Protein AF-A0A0Q8ZT86-F1 (afdb_monomer_lite)

Sequence (77 aa):
MAAVMAVWSFGATMALGELYVATAEARSQVVTVDGVDYPVCSEEDCSDQVGQVGVWISPRTGEHWLSLGEHSIHIER

Radius of gyration: 21.19 Å; chains: 1; bounding box: 78×19×24 Å

pLDDT: mean 74.53, std 19.6, range [35.09, 93.81]

Secondary structure (DSSP, 8-state):
-PPP-----SSHHHHHHHHHHHHT-----EEEETTEEEEBPSSTT-TTSGGGEEEEE-TTT--EEEEESS-EEEE--

Structure (mmCIF, N/CA/C/O backbone):
data_AF-A0A0Q8ZT86-F1
#
_entry.id   AF-A0A0Q8ZT86-F1
#
loop_
_atom_site.group_PDB
_atom_site.id
_atom_site.type_symbol
_atom_site.label_atom_id
_atom_site.label_alt_id
_atom_site.label_comp_id
_atom_site.label_asym_id
_atom_site.label_entity_id
_atom_site.label_seq_id
_atom_site.pdbx_PDB_ins_code
_atom_site.Cartn_x
_atom_site.Cartn_y
_atom_site.Cartn_z
_atom_site.occupancy
_atom_site.B_iso_or_equiv
_atom_site.auth_seq_id
_atom_site.auth_comp_id
_atom_site.auth_asym_id
_atom_site.auth_atom_id
_atom_site.pdbx_PDB_model_num
ATOM 1 N N . MET A 1 1 ? 66.180 5.314 -0.625 1.00 35.25 1 MET A N 1
ATOM 2 C CA . MET A 1 1 ? 64.763 5.734 -0.626 1.00 35.25 1 MET A CA 1
ATOM 3 C C . MET A 1 1 ? 63.951 4.553 -1.129 1.00 35.25 1 MET A C 1
ATOM 5 O O . MET A 1 1 ? 64.032 4.245 -2.308 1.00 35.25 1 MET A O 1
ATOM 9 N N . ALA A 1 2 ? 63.321 3.806 -0.220 1.00 35.09 2 ALA A N 1
ATOM 10 C CA . ALA A 1 2 ? 62.534 2.623 -0.563 1.00 35.09 2 ALA A CA 1
ATOM 11 C C . ALA A 1 2 ? 61.084 3.037 -0.834 1.00 35.09 2 ALA A C 1
ATOM 13 O O . ALA A 1 2 ? 60.529 3.865 -0.114 1.00 35.09 2 ALA A O 1
ATOM 14 N N . ALA A 1 3 ? 60.543 2.502 -1.924 1.00 40.94 3 ALA A N 1
ATOM 15 C CA . ALA A 1 3 ? 59.273 2.875 -2.518 1.00 40.94 3 ALA A CA 1
ATOM 16 C C . ALA A 1 3 ? 58.081 2.639 -1.577 1.00 40.94 3 ALA A C 1
ATOM 18 O O . ALA A 1 3 ? 58.013 1.650 -0.850 1.00 40.94 3 ALA A O 1
ATOM 19 N N . VAL A 1 4 ? 57.144 3.583 -1.633 1.00 48.41 4 VAL A N 1
ATOM 20 C CA . VAL A 1 4 ? 55.874 3.608 -0.908 1.00 48.41 4 VAL A CA 1
ATOM 21 C C . VAL A 1 4 ? 55.011 2.415 -1.331 1.00 48.41 4 VAL A C 1
ATOM 23 O O . VAL A 1 4 ? 54.685 2.260 -2.505 1.00 48.41 4 VAL A O 1
ATOM 26 N N . MET A 1 5 ? 54.626 1.582 -0.361 1.00 51.44 5 MET A N 1
ATOM 27 C CA . MET A 1 5 ? 53.574 0.578 -0.516 1.00 51.44 5 MET A CA 1
ATOM 28 C C . MET A 1 5 ? 52.214 1.275 -0.530 1.00 51.44 5 MET A C 1
ATOM 30 O O . MET A 1 5 ? 51.796 1.817 0.489 1.00 51.44 5 MET A O 1
ATOM 34 N N . ALA A 1 6 ? 51.512 1.250 -1.661 1.00 55.31 6 ALA A N 1
ATOM 35 C CA . ALA A 1 6 ? 50.132 1.717 -1.729 1.00 55.31 6 ALA A CA 1
ATOM 36 C C . ALA A 1 6 ? 49.349 0.982 -2.822 1.00 55.31 6 ALA A C 1
ATOM 38 O O . ALA A 1 6 ? 49.124 1.530 -3.891 1.00 55.31 6 ALA A O 1
ATOM 39 N N . VAL A 1 7 ? 48.906 -0.248 -2.547 1.00 59.28 7 VAL A N 1
ATOM 40 C CA . VAL A 1 7 ? 47.707 -0.808 -3.197 1.00 59.28 7 VAL A CA 1
ATOM 41 C C . VAL A 1 7 ? 46.962 -1.659 -2.176 1.00 59.28 7 VAL A C 1
ATOM 43 O O . VAL A 1 7 ? 47.093 -2.875 -2.131 1.00 59.28 7 VAL A O 1
ATOM 46 N N . TRP A 1 8 ? 46.183 -1.001 -1.326 1.00 54.81 8 TRP A N 1
ATOM 47 C CA . TRP A 1 8 ? 45.103 -1.637 -0.582 1.00 54.81 8 TRP A CA 1
ATOM 48 C C . TRP A 1 8 ? 43.925 -0.676 -0.645 1.00 54.81 8 TRP A C 1
ATOM 50 O O . TRP A 1 8 ? 44.065 0.443 -0.158 1.00 54.81 8 TRP A O 1
ATOM 60 N N . SER A 1 9 ? 42.827 -1.104 -1.286 1.00 55.88 9 SER A N 1
ATOM 61 C CA . SER A 1 9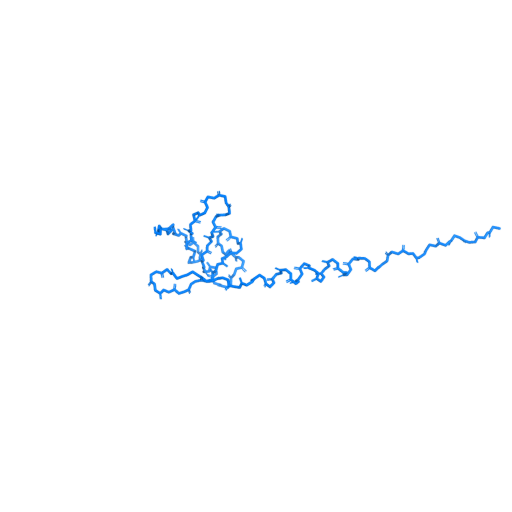 ? 41.418 -0.679 -1.083 1.00 55.88 9 SER A CA 1
ATOM 62 C C . SER A 1 9 ? 40.610 -0.624 -2.391 1.00 55.88 9 SER A C 1
ATOM 64 O O . SER A 1 9 ? 40.170 0.441 -2.803 1.00 55.88 9 SER A O 1
ATOM 66 N N . PHE A 1 10 ? 40.363 -1.769 -3.038 1.00 51.59 10 PHE A N 1
ATOM 67 C CA . PHE A 1 10 ? 39.351 -1.862 -4.114 1.00 51.59 10 PHE A CA 1
ATOM 68 C C . PHE A 1 10 ? 38.344 -3.014 -3.920 1.00 51.59 10 PHE A C 1
ATOM 70 O O . PHE A 1 10 ? 37.574 -3.311 -4.824 1.00 51.59 10 PHE A O 1
ATOM 77 N N . GLY A 1 11 ? 38.337 -3.680 -2.758 1.00 51.41 11 GLY A N 1
ATOM 78 C CA . GLY A 1 11 ? 37.483 -4.855 -2.515 1.00 51.41 11 GLY A CA 1
ATOM 79 C C . GLY A 1 11 ? 36.253 -4.621 -1.629 1.00 51.41 11 GLY A C 1
ATOM 80 O O . GLY A 1 11 ? 35.348 -5.445 -1.627 1.00 51.41 11 GLY A O 1
ATOM 81 N N . ALA A 1 12 ? 36.196 -3.522 -0.870 1.00 52.31 12 ALA A N 1
ATOM 82 C CA . ALA A 1 12 ? 35.152 -3.326 0.145 1.00 52.31 12 ALA A CA 1
ATOM 83 C C . ALA A 1 12 ? 33.809 -2.819 -0.417 1.00 52.31 12 ALA A C 1
ATOM 85 O O . ALA A 1 12 ? 32.782 -2.938 0.243 1.00 52.31 12 ALA A O 1
ATOM 86 N N . THR A 1 13 ? 33.791 -2.266 -1.631 1.00 54.31 13 THR A N 1
ATOM 87 C CA . THR A 1 13 ? 32.588 -1.666 -2.229 1.00 54.31 13 THR A CA 1
ATOM 88 C C . THR A 1 13 ? 31.617 -2.692 -2.813 1.00 54.31 13 THR A C 1
ATOM 90 O O . THR A 1 13 ? 30.415 -2.456 -2.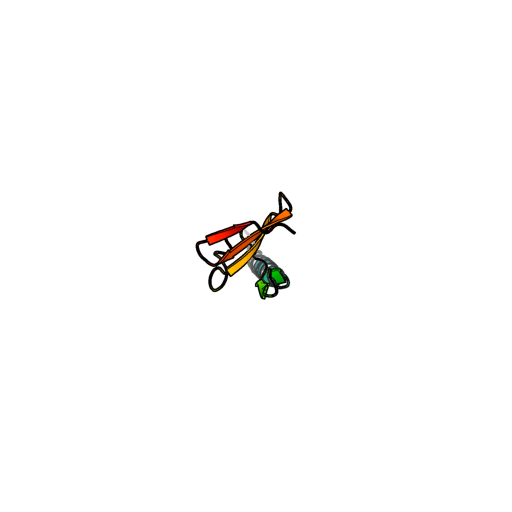787 1.00 54.31 13 THR A O 1
ATOM 93 N N . MET A 1 14 ? 32.099 -3.844 -3.293 1.00 53.31 14 MET A N 1
ATOM 94 C CA . MET A 1 14 ? 31.230 -4.859 -3.913 1.00 53.31 14 MET A CA 1
ATOM 95 C C . MET A 1 14 ? 30.404 -5.644 -2.881 1.00 53.31 14 MET A C 1
ATOM 97 O O . MET A 1 14 ? 29.263 -5.997 -3.150 1.00 53.31 14 MET A O 1
ATOM 101 N N . ALA A 1 15 ? 30.938 -5.854 -1.673 1.00 50.72 15 ALA A N 1
ATOM 102 C CA . ALA A 1 15 ? 30.248 -6.609 -0.622 1.00 50.72 15 ALA A CA 1
ATOM 103 C C . ALA A 1 15 ? 29.043 -5.859 -0.019 1.00 50.72 15 ALA A C 1
ATOM 105 O O . ALA A 1 15 ? 28.085 -6.481 0.432 1.00 50.72 15 ALA A O 1
ATOM 106 N N . LEU A 1 16 ? 29.064 -4.520 -0.028 1.00 52.22 16 LEU A N 1
ATOM 107 C CA . LEU A 1 16 ? 27.917 -3.710 0.403 1.00 52.22 16 LEU A CA 1
ATOM 108 C C . LEU A 1 16 ? 26.800 -3.685 -0.650 1.00 52.22 16 LEU A C 1
ATOM 110 O O . LEU A 1 16 ? 25.628 -3.596 -0.289 1.00 52.22 16 LEU A O 1
ATOM 114 N N . GLY A 1 17 ? 27.153 -3.794 -1.935 1.00 48.88 17 GLY A N 1
ATOM 115 C CA . GLY A 1 17 ? 26.180 -3.857 -3.027 1.00 48.88 17 GLY A CA 1
ATOM 116 C C . GLY A 1 17 ? 25.332 -5.129 -2.985 1.00 48.88 17 GLY A C 1
ATOM 117 O O . GLY A 1 17 ? 24.118 -5.057 -3.146 1.00 48.88 17 GLY A O 1
ATOM 118 N N . GLU A 1 18 ? 25.941 -6.283 -2.696 1.00 46.78 18 GLU A N 1
ATOM 119 C CA . GLU A 1 18 ? 25.212 -7.559 -2.623 1.00 46.78 18 GLU A CA 1
ATOM 120 C C . GLU A 1 18 ? 24.282 -7.648 -1.405 1.00 46.78 18 GLU A C 1
ATOM 122 O O . GLU A 1 18 ? 23.186 -8.197 -1.513 1.00 46.78 18 GLU A O 1
ATOM 127 N N . LEU A 1 19 ? 24.659 -7.052 -0.264 1.00 45.09 19 LEU A N 1
ATOM 128 C CA . LEU A 1 19 ? 23.775 -7.002 0.906 1.00 45.09 19 LEU A CA 1
ATOM 129 C C . LEU A 1 19 ? 22.521 -6.151 0.651 1.00 45.09 19 LEU A C 1
ATOM 131 O O . LEU A 1 19 ? 21.435 -6.531 1.081 1.00 45.09 19 LEU A O 1
ATOM 135 N N . TYR A 1 20 ? 22.661 -5.027 -0.060 1.00 48.47 20 TYR A N 1
ATOM 136 C CA . TYR A 1 20 ? 21.534 -4.161 -0.421 1.00 48.47 20 TYR A CA 1
ATOM 137 C C . TYR A 1 20 ? 20.535 -4.889 -1.333 1.00 48.47 20 TYR A C 1
ATOM 139 O O . TYR A 1 20 ? 19.327 -4.848 -1.095 1.00 48.47 20 TYR A O 1
ATOM 147 N N . VAL A 1 21 ? 21.042 -5.631 -2.322 1.00 47.56 21 VAL A N 1
ATOM 148 C CA . VAL A 1 21 ? 20.207 -6.412 -3.248 1.00 47.56 21 VAL A CA 1
ATOM 149 C C . VAL A 1 21 ? 19.524 -7.587 -2.538 1.00 47.56 21 VAL A C 1
ATOM 151 O O . VAL A 1 21 ? 18.345 -7.827 -2.774 1.00 47.56 21 VAL A O 1
ATOM 154 N N . ALA A 1 22 ? 20.197 -8.268 -1.604 1.00 42.38 22 ALA A N 1
ATOM 155 C CA . ALA A 1 22 ? 19.599 -9.370 -0.843 1.00 42.38 22 ALA A CA 1
ATOM 156 C C . ALA A 1 22 ? 18.475 -8.920 0.114 1.00 42.38 22 ALA A C 1
ATOM 158 O O . ALA A 1 22 ? 17.554 -9.685 0.388 1.00 42.38 22 ALA A O 1
ATOM 159 N N . THR A 1 23 ? 18.502 -7.676 0.608 1.00 48.72 23 THR A N 1
ATOM 160 C CA . THR A 1 23 ? 17.389 -7.123 1.406 1.00 48.72 23 THR A CA 1
ATOM 161 C C . THR A 1 23 ? 16.196 -6.654 0.573 1.00 48.72 23 THR A C 1
ATOM 163 O O . THR A 1 23 ? 15.114 -6.477 1.130 1.00 48.72 23 THR A O 1
ATOM 166 N N . ALA A 1 24 ? 16.360 -6.484 -0.743 1.00 47.59 24 ALA A N 1
ATOM 167 C CA . ALA A 1 24 ? 15.261 -6.132 -1.642 1.00 47.59 24 ALA A CA 1
ATOM 168 C C . ALA A 1 24 ? 14.301 -7.312 -1.891 1.00 47.59 24 ALA A C 1
ATOM 170 O O . ALA A 1 24 ? 13.167 -7.100 -2.309 1.00 47.59 24 ALA A O 1
ATOM 171 N N . GLU A 1 25 ? 14.695 -8.545 -1.546 1.00 45.84 25 GLU A N 1
ATOM 172 C CA . GLU A 1 25 ? 13.812 -9.721 -1.501 1.00 45.84 25 GLU A CA 1
ATOM 173 C C . GLU A 1 25 ? 12.949 -9.760 -0.224 1.00 45.84 25 GLU A C 1
ATOM 175 O O . GLU A 1 25 ? 12.633 -10.824 0.321 1.00 45.84 25 GLU A O 1
ATOM 180 N N . ALA A 1 26 ? 12.568 -8.590 0.295 1.00 49.94 26 ALA A N 1
ATOM 181 C CA . ALA A 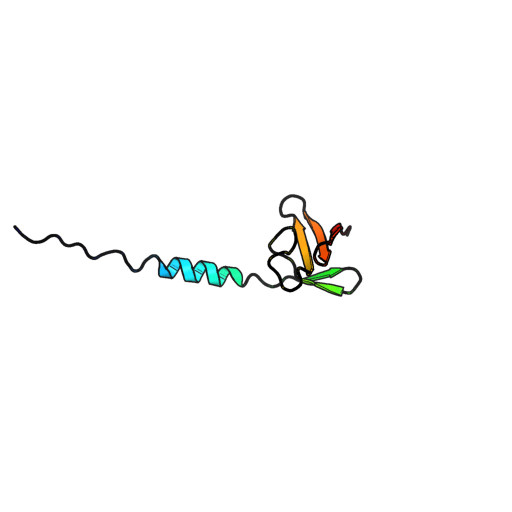1 26 ? 11.559 -8.487 1.332 1.00 49.94 26 ALA A CA 1
ATOM 182 C C . ALA A 1 26 ? 10.283 -9.149 0.800 1.00 49.94 26 ALA A C 1
ATOM 184 O O . ALA A 1 26 ? 9.677 -8.667 -0.152 1.00 49.94 26 ALA A O 1
ATOM 185 N N . ARG A 1 27 ? 9.943 -10.307 1.386 1.00 51.22 27 ARG A N 1
ATOM 186 C CA . ARG A 1 27 ? 8.705 -11.072 1.173 1.00 51.22 27 ARG A CA 1
ATOM 187 C C . ARG A 1 27 ? 7.591 -10.168 0.654 1.00 51.22 27 ARG A C 1
ATOM 189 O O . ARG A 1 27 ? 7.188 -9.253 1.369 1.00 51.22 27 ARG A O 1
ATOM 196 N N . SER A 1 28 ? 7.073 -10.468 -0.534 1.00 65.81 28 SER A N 1
ATOM 197 C CA . SER A 1 28 ? 5.866 -9.846 -1.070 1.00 65.81 28 SER A CA 1
ATOM 198 C C . SER A 1 28 ? 4.685 -10.174 -0.154 1.00 65.81 28 SER A C 1
ATOM 200 O O . SER A 1 28 ? 3.979 -11.169 -0.315 1.00 65.81 28 SER A O 1
ATOM 202 N N . GLN A 1 29 ? 4.521 -9.367 0.890 1.00 85.44 29 GLN A N 1
ATOM 203 C CA . GLN A 1 29 ? 3.365 -9.414 1.762 1.00 85.44 29 GLN A CA 1
ATOM 204 C C . GLN A 1 29 ? 2.149 -9.030 0.920 1.00 85.44 29 GLN A C 1
ATOM 206 O O . GLN A 1 29 ? 2.216 -8.100 0.122 1.00 85.44 29 GLN A O 1
ATOM 211 N N . VAL A 1 30 ? 1.048 -9.757 1.086 1.00 90.12 30 VAL A N 1
ATOM 212 C CA . VAL A 1 30 ? -0.228 -9.446 0.436 1.00 90.12 30 VAL A CA 1
ATOM 213 C C . VAL A 1 30 ? -1.272 -9.105 1.488 1.00 90.12 30 VAL A C 1
ATOM 215 O O . VAL A 1 30 ? -1.246 -9.632 2.604 1.00 90.12 30 VAL A O 1
ATOM 218 N N . VAL A 1 31 ? -2.181 -8.203 1.137 1.00 90.44 31 VAL A N 1
ATOM 219 C CA . VAL A 1 31 ? -3.335 -7.809 1.944 1.00 90.44 31 VAL A CA 1
ATOM 220 C C . VAL A 1 31 ? -4.589 -8.030 1.113 1.00 90.44 31 VAL A C 1
ATOM 222 O O . VAL A 1 31 ? -4.707 -7.504 0.010 1.00 90.44 31 VAL A O 1
ATOM 225 N N . THR A 1 32 ? -5.532 -8.794 1.657 1.00 93.50 32 THR A N 1
ATOM 226 C CA . THR A 1 32 ? -6.853 -8.968 1.052 1.00 93.50 32 THR A CA 1
ATOM 227 C C . THR A 1 32 ? -7.740 -7.772 1.393 1.00 93.50 32 THR A C 1
ATOM 229 O O . THR A 1 32 ? -7.957 -7.479 2.572 1.00 93.50 32 THR A O 1
ATOM 232 N N . VAL A 1 33 ? -8.273 -7.107 0.371 1.00 90.44 33 VAL A N 1
ATOM 233 C CA . VAL A 1 33 ? -9.233 -5.998 0.468 1.00 90.44 33 VAL A CA 1
ATOM 234 C C . VAL A 1 33 ? -10.453 -6.392 -0.353 1.00 90.44 33 VAL A C 1
ATOM 236 O O . VAL A 1 33 ? -10.321 -6.713 -1.531 1.00 90.44 33 VAL A O 1
ATOM 239 N N . ASP A 1 34 ? -11.626 -6.453 0.277 1.00 90.88 34 ASP A N 1
ATOM 240 C CA . ASP A 1 34 ? -12.887 -6.861 -0.366 1.00 90.88 34 ASP A CA 1
ATOM 241 C C . ASP A 1 34 ? -12.812 -8.189 -1.152 1.00 90.88 34 ASP A C 1
ATOM 243 O O . ASP A 1 34 ? -13.470 -8.382 -2.173 1.00 90.88 34 ASP A O 1
ATOM 247 N N . GLY A 1 35 ? -11.999 -9.135 -0.670 1.00 91.88 35 GLY A N 1
ATOM 248 C CA . GLY A 1 35 ? -11.811 -10.447 -1.302 1.00 91.88 35 GLY A CA 1
ATOM 249 C C . GLY A 1 35 ? -10.806 -10.475 -2.458 1.00 91.88 35 GLY A C 1
ATOM 250 O O . GLY A 1 35 ? -10.665 -11.517 -3.097 1.00 91.88 35 GLY A O 1
ATOM 251 N N . VAL A 1 36 ? -10.099 -9.373 -2.719 1.00 91.25 36 VAL A N 1
ATOM 252 C CA . VAL A 1 36 ? -9.020 -9.285 -3.711 1.00 91.25 36 VAL A CA 1
ATOM 253 C C . VAL A 1 36 ? -7.684 -9.104 -2.999 1.00 91.25 36 VAL A C 1
ATOM 255 O O . VAL A 1 36 ? -7.555 -8.255 -2.120 1.00 91.25 36 VAL A O 1
ATOM 258 N N . ASP A 1 37 ? -6.688 -9.897 -3.382 1.00 92.75 37 ASP A N 1
ATOM 259 C CA . ASP A 1 37 ? -5.341 -9.806 -2.821 1.00 92.75 37 ASP A CA 1
ATOM 260 C C . ASP A 1 37 ? -4.517 -8.737 -3.540 1.00 92.75 37 ASP A C 1
ATOM 262 O O . ASP A 1 37 ? -4.340 -8.780 -4.759 1.00 92.75 37 ASP A O 1
ATOM 266 N N . TYR A 1 38 ? -3.970 -7.807 -2.760 1.00 91.06 38 TYR A N 1
ATOM 267 C CA . TYR A 1 38 ? -3.108 -6.729 -3.230 1.00 91.06 38 TYR A CA 1
ATOM 268 C C . TYR A 1 38 ? -1.708 -6.850 -2.617 1.00 91.06 38 TYR A C 1
ATOM 270 O O . TYR A 1 38 ? -1.592 -7.158 -1.427 1.00 91.06 38 TYR A O 1
ATOM 278 N N . PRO A 1 39 ? -0.632 -6.599 -3.383 1.00 91.38 39 PRO A N 1
ATOM 279 C CA . PRO A 1 39 ? 0.719 -6.569 -2.833 1.00 91.38 39 PRO A CA 1
ATOM 280 C C . PRO A 1 39 ? 0.893 -5.372 -1.893 1.00 91.38 39 PRO A C 1
ATOM 282 O O . PRO A 1 39 ? 0.356 -4.295 -2.151 1.00 91.38 39 PRO A O 1
ATOM 285 N N . VAL A 1 40 ? 1.660 -5.551 -0.818 1.00 91.06 40 VAL A N 1
ATOM 286 C CA . VAL A 1 40 ? 2.057 -4.453 0.064 1.00 91.06 40 VAL A CA 1
ATOM 287 C C . VAL A 1 40 ? 3.185 -3.660 -0.578 1.00 91.06 40 VAL A C 1
ATOM 289 O O . VAL A 1 40 ? 4.183 -4.228 -1.019 1.00 91.06 40 VAL A O 1
ATOM 292 N N . CYS A 1 41 ? 3.010 -2.347 -0.605 1.00 88.62 41 CYS A N 1
ATOM 293 C CA . CYS A 1 41 ? 3.930 -1.403 -1.216 1.00 88.62 41 CYS A CA 1
ATOM 294 C C . CYS A 1 41 ? 5.035 -1.004 -0.237 1.00 88.62 41 CYS A C 1
ATOM 296 O O . CYS A 1 41 ? 4.791 -0.848 0.963 1.00 88.62 41 CYS A O 1
ATOM 298 N N . SER A 1 42 ? 6.245 -0.790 -0.754 1.00 85.38 42 SER A N 1
ATOM 299 C CA . SER A 1 42 ? 7.348 -0.190 0.006 1.00 85.38 42 SER A CA 1
ATOM 300 C C . SER A 1 42 ? 7.158 1.313 0.220 1.00 85.38 42 SER A C 1
ATOM 302 O O . SER A 1 42 ? 7.566 1.838 1.256 1.00 85.38 42 SER A O 1
ATOM 304 N N . GLU A 1 43 ? 6.526 1.989 -0.741 1.00 86.19 43 GLU A N 1
ATOM 305 C CA . GLU A 1 43 ? 6.336 3.443 -0.765 1.00 86.19 43 GLU A CA 1
ATOM 306 C C . GLU A 1 43 ? 4.862 3.846 -0.622 1.00 86.19 43 GLU A C 1
ATOM 308 O O . GLU A 1 43 ? 3.967 3.047 -0.899 1.00 86.19 43 GLU A O 1
ATOM 313 N N . GLU A 1 44 ? 4.629 5.085 -0.16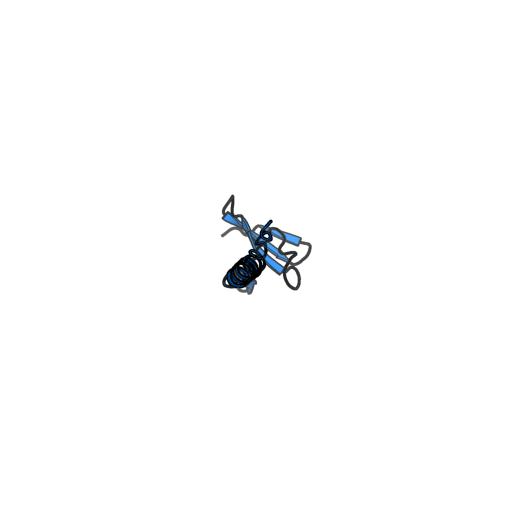9 1.00 85.06 44 GLU A N 1
ATOM 314 C CA . GLU A 1 44 ? 3.318 5.608 0.264 1.00 85.06 44 GLU A CA 1
ATOM 315 C C . GLU A 1 44 ? 2.229 5.545 -0.810 1.00 85.06 44 GLU A C 1
ATOM 317 O O . GLU A 1 44 ? 1.076 5.232 -0.521 1.00 85.06 44 GLU A O 1
ATOM 322 N N . ASP A 1 45 ? 2.603 5.789 -2.058 1.00 83.56 45 ASP A N 1
ATOM 323 C CA . ASP A 1 45 ? 1.705 5.845 -3.207 1.00 83.56 45 ASP A CA 1
ATOM 324 C C . ASP A 1 45 ? 1.799 4.605 -4.101 1.00 83.56 45 ASP A C 1
ATOM 326 O O . ASP A 1 45 ? 1.111 4.529 -5.117 1.00 83.56 45 ASP A O 1
ATOM 330 N N . CYS A 1 46 ? 2.612 3.616 -3.718 1.00 89.38 46 CYS A N 1
ATOM 331 C CA . CYS A 1 46 ? 2.883 2.435 -4.528 1.00 89.38 46 CYS A CA 1
ATOM 332 C C . CYS A 1 46 ? 3.483 2.764 -5.913 1.00 89.38 46 CYS A C 1
ATOM 334 O O . CYS A 1 46 ? 3.372 1.947 -6.827 1.00 89.38 46 CYS A O 1
ATOM 336 N N . SER A 1 47 ? 4.112 3.928 -6.109 1.00 85.31 47 SER A N 1
ATOM 337 C CA . SER A 1 47 ? 4.599 4.372 -7.428 1.00 85.31 47 SER A CA 1
ATOM 338 C C . SER A 1 47 ? 5.706 3.485 -8.015 1.00 85.31 47 SER A C 1
ATOM 340 O O . SER A 1 47 ? 5.798 3.323 -9.234 1.00 85.31 47 SER A O 1
ATOM 342 N N . ASP A 1 48 ? 6.479 2.827 -7.154 1.00 81.25 48 ASP A N 1
ATOM 343 C CA . ASP A 1 48 ? 7.586 1.940 -7.524 1.00 81.25 48 ASP A CA 1
ATOM 344 C C . ASP A 1 48 ? 7.172 0.560 -8.066 1.00 81.25 48 ASP A C 1
ATOM 346 O O . ASP A 1 48 ? 8.024 -0.215 -8.516 1.00 81.25 48 ASP A O 1
ATOM 350 N N . GLN A 1 49 ? 5.880 0.210 -8.046 1.00 80.19 49 GLN A N 1
ATOM 351 C CA . GLN A 1 49 ? 5.420 -1.112 -8.477 1.00 80.19 49 GLN A CA 1
ATOM 352 C C . GLN A 1 49 ? 4.638 -1.111 -9.787 1.00 80.19 49 GLN A C 1
ATOM 354 O O . GLN A 1 49 ? 4.063 -0.120 -10.238 1.00 80.19 49 GLN A O 1
ATOM 359 N N . VAL A 1 50 ? 4.583 -2.291 -10.408 1.00 79.00 50 VAL A N 1
ATOM 360 C CA . VAL A 1 50 ? 3.895 -2.491 -11.685 1.00 79.00 50 VAL A CA 1
ATOM 361 C C . VAL A 1 50 ? 2.418 -2.129 -11.551 1.00 79.00 50 VAL A C 1
ATOM 363 O O . VAL A 1 50 ? 1.694 -2.684 -10.729 1.00 79.00 50 VAL A O 1
ATOM 366 N N . GLY A 1 51 ? 1.975 -1.193 -12.391 1.00 82.31 51 GLY A N 1
ATOM 367 C CA . GLY A 1 51 ? 0.600 -0.701 -12.389 1.00 82.31 51 GLY A CA 1
ATOM 368 C C . GLY A 1 51 ? 0.266 0.236 -11.229 1.00 82.31 51 GLY A C 1
ATOM 369 O O . GLY A 1 51 ? -0.861 0.716 -11.197 1.00 82.31 51 GLY A O 1
ATOM 370 N N . GLN A 1 52 ? 1.214 0.524 -10.326 1.00 88.19 52 GLN A N 1
ATOM 371 C CA . GLN A 1 52 ? 1.031 1.413 -9.173 1.00 88.19 52 GLN A CA 1
ATOM 372 C C . GLN A 1 52 ? -0.156 0.993 -8.277 1.00 88.19 52 GLN A C 1
ATOM 374 O O . GLN A 1 52 ? -0.859 1.818 -7.695 1.00 88.19 52 GLN A O 1
ATOM 379 N N . VAL A 1 53 ? -0.429 -0.318 -8.225 1.00 90.81 53 VAL A N 1
ATOM 380 C CA . VAL A 1 53 ? -1.594 -0.902 -7.544 1.00 90.81 53 VAL A CA 1
ATOM 381 C C . VAL A 1 53 ? -1.142 -1.783 -6.391 1.00 90.81 53 VAL A C 1
ATOM 383 O O . VAL A 1 53 ? -0.470 -2.791 -6.622 1.00 90.81 53 VAL A O 1
ATOM 386 N N . GLY A 1 54 ? -1.546 -1.448 -5.168 1.00 93.06 54 GLY A N 1
ATOM 387 C CA . GLY A 1 54 ? -1.243 -2.221 -3.964 1.00 93.06 54 GLY A CA 1
ATOM 388 C C . GLY A 1 54 ? -1.695 -1.538 -2.679 1.00 93.06 54 GLY A C 1
ATOM 389 O O . GLY A 1 54 ? -2.394 -0.531 -2.719 1.00 93.06 54 GLY A O 1
ATOM 390 N N . VAL A 1 55 ? -1.309 -2.097 -1.535 1.00 93.50 55 VAL A N 1
ATOM 391 C CA . VAL A 1 55 ? -1.629 -1.546 -0.213 1.00 93.50 55 VAL A CA 1
ATOM 392 C C . VAL A 1 55 ? -0.375 -0.988 0.441 1.00 93.50 55 VAL A C 1
ATOM 394 O O . VAL A 1 55 ? 0.551 -1.734 0.747 1.00 93.50 55 VAL A O 1
ATOM 397 N N . TRP A 1 56 ? -0.353 0.303 0.734 1.00 92.75 56 TRP A N 1
ATOM 398 C CA . TRP A 1 56 ? 0.655 0.875 1.612 1.00 92.75 56 TRP A CA 1
ATOM 399 C C . TRP A 1 56 ? 0.194 0.826 3.069 1.00 92.75 56 TRP A C 1
ATOM 401 O O . TRP A 1 56 ? -0.962 1.106 3.389 1.00 92.75 56 TRP A O 1
ATOM 411 N N . ILE A 1 57 ? 1.113 0.463 3.961 1.00 92.12 57 ILE A N 1
ATOM 412 C CA . ILE A 1 57 ? 0.888 0.444 5.406 1.00 92.12 57 ILE A CA 1
ATOM 413 C C . ILE A 1 57 ? 1.786 1.513 6.012 1.00 92.12 57 ILE A C 1
ATOM 415 O O . ILE A 1 57 ? 3.011 1.392 5.976 1.00 92.12 57 ILE A O 1
ATOM 419 N N . SER A 1 58 ? 1.183 2.542 6.601 1.00 90.31 58 SER A N 1
ATOM 420 C CA . SER A 1 58 ? 1.926 3.628 7.228 1.00 90.31 58 SER A CA 1
ATOM 421 C C . SER A 1 58 ? 2.806 3.092 8.358 1.00 90.31 58 SER A C 1
ATOM 423 O O . SER A 1 58 ? 2.280 2.605 9.362 1.00 90.31 58 SER A O 1
ATOM 425 N N . PRO A 1 59 ? 4.142 3.237 8.292 1.00 86.31 59 PRO A N 1
ATOM 426 C CA . PRO A 1 59 ? 5.020 2.793 9.373 1.00 86.31 59 PRO A CA 1
ATOM 427 C C . PRO A 1 59 ? 4.883 3.670 10.627 1.00 86.31 59 PRO A C 1
ATOM 429 O O . PRO A 1 59 ? 5.350 3.293 11.699 1.00 86.31 59 PRO A O 1
ATOM 432 N N . ARG A 1 60 ? 4.266 4.855 10.497 1.00 88.81 60 ARG A N 1
ATOM 433 C CA . ARG A 1 60 ? 4.064 5.811 11.595 1.00 88.81 60 ARG A CA 1
ATOM 434 C C . ARG A 1 60 ? 2.741 5.601 12.322 1.00 88.81 60 ARG A C 1
ATOM 436 O O . ARG A 1 60 ? 2.717 5.684 13.545 1.00 88.81 60 ARG A O 1
ATOM 443 N N . THR A 1 61 ? 1.660 5.374 11.581 1.00 90.94 61 THR A N 1
ATOM 444 C CA . THR A 1 61 ? 0.290 5.320 12.124 1.00 90.94 61 THR A CA 1
ATOM 445 C C . THR A 1 61 ? -0.330 3.927 12.059 1.00 90.94 61 THR A C 1
ATOM 447 O O . THR A 1 61 ? -1.273 3.656 12.793 1.00 90.94 61 THR A O 1
ATOM 450 N N . GLY A 1 62 ? 0.200 3.026 11.227 1.00 90.44 62 GLY A N 1
ATOM 451 C CA . GLY A 1 62 ? -0.399 1.718 10.954 1.00 90.44 62 GLY A CA 1
ATOM 452 C C . GLY A 1 62 ? -1.633 1.778 10.049 1.00 90.44 62 GLY A C 1
ATOM 453 O O . GLY A 1 62 ? -2.283 0.756 9.859 1.00 90.44 62 GLY A O 1
ATOM 454 N N . GLU A 1 63 ? -1.964 2.949 9.501 1.00 92.50 63 GLU A N 1
AT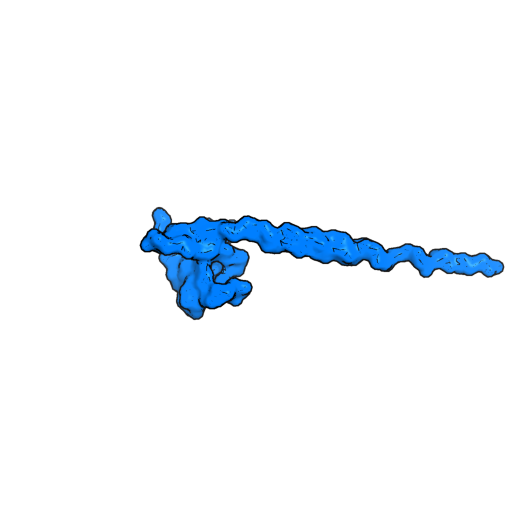OM 455 C CA . GLU A 1 63 ? -3.079 3.127 8.565 1.00 92.50 63 GLU A CA 1
ATOM 456 C C . GLU A 1 63 ? -2.802 2.424 7.239 1.00 92.50 63 GLU A C 1
ATOM 458 O O . GLU A 1 63 ? -1.661 2.377 6.771 1.00 92.50 63 GLU A O 1
ATOM 463 N N . HIS A 1 64 ? -3.857 1.882 6.637 1.00 93.50 64 HIS A N 1
ATOM 464 C CA . HIS A 1 64 ? -3.778 1.140 5.387 1.00 93.50 64 HIS A CA 1
ATOM 465 C C . HIS A 1 64 ? -4.384 1.959 4.252 1.00 93.50 64 HIS A C 1
ATOM 467 O O . HIS A 1 64 ? -5.504 2.459 4.361 1.00 93.50 64 HIS A O 1
ATOM 473 N N . TRP A 1 65 ? -3.666 2.041 3.140 1.00 93.75 65 TRP A N 1
ATOM 474 C CA . TRP A 1 65 ? -4.074 2.795 1.963 1.00 93.75 65 TRP A CA 1
ATOM 475 C C . TRP A 1 65 ? -4.000 1.900 0.733 1.00 93.75 65 TRP A C 1
ATOM 477 O O . TRP A 1 65 ? -2.936 1.381 0.413 1.00 93.75 65 TRP A O 1
ATOM 487 N N . LEU A 1 66 ? -5.128 1.698 0.054 1.00 93.81 66 LEU A N 1
ATOM 488 C CA . LEU A 1 66 ? -5.184 1.022 -1.238 1.00 93.81 66 LEU A CA 1
ATOM 489 C C . LEU A 1 66 ? -4.893 2.031 -2.342 1.00 93.81 66 LEU A C 1
ATOM 491 O O . LEU A 1 66 ? -5.724 2.903 -2.587 1.00 93.81 66 LEU A O 1
ATOM 495 N N . SER A 1 67 ? -3.774 1.879 -3.038 1.00 93.44 67 SER A N 1
ATOM 496 C CA . SER A 1 67 ? -3.491 2.603 -4.276 1.00 93.44 67 SER A CA 1
ATOM 497 C C . SER A 1 6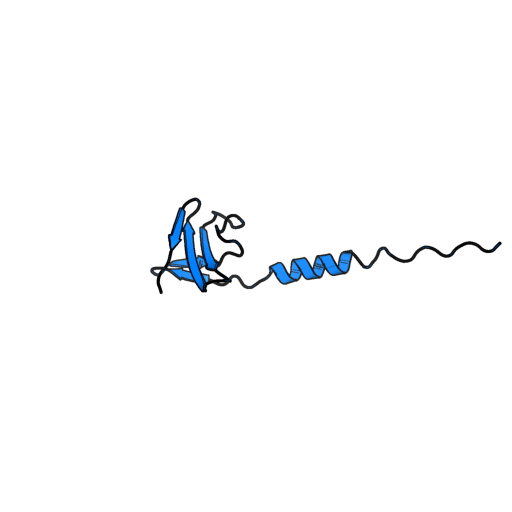7 ? -3.949 1.792 -5.485 1.00 93.44 67 SER A C 1
ATOM 499 O O . SER A 1 67 ? -3.715 0.585 -5.572 1.00 93.44 67 SER A O 1
ATOM 501 N N . LEU A 1 68 ? -4.614 2.466 -6.422 1.00 91.12 68 LEU A N 1
ATOM 502 C CA . LEU A 1 68 ? -5.128 1.934 -7.687 1.00 91.12 68 LEU A CA 1
ATOM 503 C C . LEU A 1 68 ? -4.582 2.757 -8.868 1.00 91.12 68 LEU A C 1
ATOM 505 O O . LEU A 1 68 ? -5.334 3.176 -9.751 1.00 91.12 68 LEU A O 1
ATOM 509 N N . GLY A 1 69 ? -3.283 3.058 -8.860 1.00 86.38 69 GLY A N 1
ATOM 510 C CA . GLY A 1 69 ? -2.685 4.050 -9.748 1.00 86.38 69 GLY A CA 1
ATOM 511 C C . GLY A 1 69 ? -2.670 5.433 -9.108 1.00 86.38 69 GLY A C 1
ATOM 512 O O . GLY A 1 69 ? -2.176 5.603 -8.005 1.00 86.38 69 GLY A O 1
ATOM 513 N N . GLU A 1 70 ? -3.248 6.425 -9.783 1.00 82.62 70 GLU A N 1
ATOM 514 C CA . GLU A 1 70 ? -3.267 7.823 -9.309 1.00 82.62 70 GLU A CA 1
ATOM 515 C C . GLU A 1 70 ? -4.248 8.079 -8.148 1.00 82.62 70 GLU A C 1
ATOM 517 O O . GLU A 1 70 ? -4.357 9.202 -7.658 1.00 82.62 70 GLU A O 1
ATOM 522 N N . HIS A 1 71 ? -5.009 7.062 -7.737 1.00 87.88 71 HIS A N 1
ATOM 523 C CA . HIS A 1 71 ? -6.016 7.171 -6.687 1.00 87.88 71 HIS A CA 1
ATOM 524 C C . HIS A 1 71 ? -5.639 6.289 -5.502 1.00 87.88 71 HIS A C 1
ATOM 526 O O . HIS A 1 71 ? -5.348 5.108 -5.690 1.00 87.88 71 HIS A O 1
ATOM 532 N N . SER A 1 72 ? -5.753 6.842 -4.293 1.00 90.94 72 SER A N 1
ATOM 533 C CA . SER A 1 72 ? -5.544 6.114 -3.041 1.00 90.94 72 SER A CA 1
ATOM 534 C C . SER A 1 72 ? -6.773 6.218 -2.141 1.00 90.94 72 SER A C 1
ATOM 536 O O . SER A 1 72 ? -7.380 7.282 -2.008 1.00 90.94 72 SER A O 1
ATOM 538 N N . ILE A 1 73 ? -7.154 5.099 -1.530 1.00 92.50 73 ILE A N 1
ATOM 539 C CA . ILE A 1 73 ? -8.346 4.962 -0.691 1.00 92.50 73 ILE A CA 1
ATOM 540 C C . ILE A 1 73 ? -7.907 4.448 0.679 1.00 92.50 73 ILE A C 1
ATOM 542 O O . ILE A 1 73 ? -7.224 3.430 0.768 1.00 92.50 73 ILE A O 1
ATOM 546 N N . HIS A 1 74 ? -8.308 5.135 1.749 1.00 93.44 74 HIS A N 1
ATOM 547 C CA . HIS A 1 74 ? -8.076 4.652 3.109 1.00 93.44 74 HIS A CA 1
ATOM 548 C C . HIS A 1 74 ? -8.946 3.421 3.387 1.00 93.44 74 HIS A C 1
ATOM 550 O O . HIS A 1 74 ? -10.155 3.452 3.150 1.00 93.44 74 HIS A O 1
ATOM 556 N N . ILE A 1 75 ? -8.338 2.350 3.894 1.00 91.94 75 ILE A N 1
ATOM 557 C CA . ILE A 1 75 ? -9.032 1.115 4.256 1.00 91.94 75 ILE A CA 1
ATOM 558 C C . ILE A 1 75 ? -9.163 1.058 5.774 1.00 91.94 75 ILE A C 1
ATOM 560 O O . ILE A 1 75 ? -8.170 0.938 6.492 1.00 91.94 75 ILE A O 1
ATOM 564 N N . GLU A 1 76 ? -10.399 1.079 6.257 1.00 84.31 76 GLU A N 1
ATOM 565 C CA . GLU A 1 76 ? -10.708 0.786 7.655 1.00 84.31 76 GLU A CA 1
ATOM 566 C C . GLU A 1 76 ? -10.826 -0.734 7.839 1.00 84.31 76 GLU A C 1
ATOM 568 O O . GLU A 1 76 ? -11.388 -1.424 6.986 1.00 84.31 76 GLU A O 1
ATOM 573 N N . ARG A 1 77 ? -10.251 -1.269 8.920 1.00 66.75 77 ARG A N 1
ATOM 574 C CA . ARG A 1 77 ? -10.199 -2.711 9.198 1.00 66.75 77 ARG A CA 1
ATOM 575 C C . ARG A 1 77 ? -11.155 -3.126 10.305 1.00 66.75 77 ARG A C 1
ATOM 577 O O . ARG A 1 77 ? -11.278 -2.357 11.284 1.00 66.75 77 ARG A O 1
#

Foldseek 3Di:
DDDDDDDDDDPPVVVVVVVVVVCVVPDQDWDADPNDIFTEAPDDQCPVDDQSFGWYQDPVPRWIWTHRHPDIDTDDD